Protein AF-Q8ABT6-F1 (afdb_monomer_lite)

Foldseek 3Di:
DVVVLLVVLLVCVVVPDQLVNSQVVCCVPVVDGDDSVRSVVSNCVCVVVVVCLQQAADEAEFAEKEWDWDWDWDQDPVRDTDIKIKIWIWTQHPVGDIDTLHIDIDPDFAQVRVVVVLVSNVVSNHAAYQEYEYEPGPHDDPPLRHAFYKYWYWHWDDPDPDPTDTDGPDIDTSDDDD

InterPro domains:
  IPR001207 Transposase, mutator type [PF00872] (5-140)
  IPR001207 Transposase, mutator type [PTHR33217] (2-177)

Secondary structure (DSSP, 8-state):
-HHHHHHHHHHHHHTT--HHHHHHHHHHHHS----HHHHHHHHGGGHHHHHHHHT----SEEEEEEEEEEEEEEE-TTS-EEEEEEEEEEEE-SSS-EEEEEEEEESS--HHHHHHHHHHHHHTT--EEEEEEEES-TT----TTSTTPEEEEEE----TTS----EEEEEEE-----

Structure (mmCIF, N/CA/C/O backbone):
data_AF-Q8ABT6-F1
#
_entry.id   AF-Q8ABT6-F1
#
loop_
_atom_site.group_PDB
_atom_site.id
_atom_site.type_symbol
_atom_site.label_atom_id
_atom_site.label_alt_id
_atom_site.label_comp_id
_atom_site.label_asym_id
_atom_site.label_entity_id
_atom_site.label_seq_id
_atom_site.pdbx_PDB_ins_code
_atom_site.Cartn_x
_atom_site.Cartn_y
_atom_site.Cartn_z
_atom_site.occupancy
_atom_site.B_iso_or_equiv
_atom_site.auth_seq_id
_atom_site.auth_comp_id
_atom_site.auth_asym_id
_atom_site.auth_atom_id
_atom_site.pdbx_PDB_model_num
ATOM 1 N N . MET A 1 1 ? -30.207 -4.632 7.130 1.00 51.34 1 MET A N 1
ATOM 2 C CA . MET A 1 1 ? -29.996 -3.467 8.026 1.00 51.34 1 MET A CA 1
ATOM 3 C C . MET A 1 1 ? -28.583 -3.425 8.607 1.00 51.34 1 MET A C 1
ATOM 5 O O . MET A 1 1 ? -27.981 -2.368 8.529 1.00 51.34 1 MET A O 1
ATOM 9 N N . ALA A 1 2 ? -28.025 -4.528 9.130 1.00 65.00 2 ALA A N 1
ATOM 10 C CA . ALA A 1 2 ? -26.672 -4.534 9.710 1.00 65.00 2 ALA A CA 1
ATOM 11 C C . ALA A 1 2 ? -25.525 -4.326 8.692 1.00 65.00 2 ALA A C 1
ATOM 13 O O . ALA A 1 2 ? -24.556 -3.647 9.017 1.00 65.00 2 ALA A O 1
ATOM 14 N N . GLU A 1 3 ? -25.640 -4.850 7.464 1.00 72.88 3 GLU A N 1
ATOM 15 C CA . GLU A 1 3 ? -24.608 -4.663 6.423 1.00 72.88 3 GLU A CA 1
ATOM 16 C C . GLU A 1 3 ? -24.446 -3.198 6.000 1.00 72.88 3 GLU A C 1
ATOM 18 O O . GLU A 1 3 ? -23.336 -2.683 6.024 1.00 72.88 3 GLU A O 1
ATOM 23 N N . GLY A 1 4 ? -25.545 -2.474 5.762 1.00 84.44 4 GLY A N 1
ATOM 24 C CA . GLY A 1 4 ? -25.464 -1.062 5.362 1.00 84.44 4 GLY A CA 1
ATOM 25 C C . GLY A 1 4 ? -24.813 -0.145 6.408 1.00 84.44 4 GLY A C 1
ATOM 26 O O . GLY A 1 4 ? -24.233 0.879 6.055 1.00 84.44 4 GLY A O 1
ATOM 27 N N . VAL A 1 5 ? -24.866 -0.508 7.697 1.00 88.62 5 VAL A N 1
ATOM 28 C CA . VAL A 1 5 ? -24.149 0.225 8.756 1.00 88.62 5 VAL A CA 1
ATOM 29 C C . VAL A 1 5 ? -22.652 -0.085 8.715 1.00 88.62 5 VAL A C 1
ATOM 31 O O . VAL A 1 5 ? -21.845 0.826 8.888 1.00 88.62 5 VAL A O 1
ATOM 34 N N . ALA A 1 6 ? -22.268 -1.336 8.446 1.00 91.62 6 ALA A N 1
ATOM 35 C CA . ALA A 1 6 ? -20.865 -1.723 8.312 1.00 91.62 6 ALA A CA 1
ATOM 36 C C . ALA A 1 6 ? -20.189 -1.000 7.135 1.00 91.62 6 ALA A C 1
ATOM 38 O O . ALA A 1 6 ? -19.121 -0.417 7.317 1.00 91.62 6 ALA A O 1
ATOM 39 N N . ASP A 1 7 ? -20.853 -0.935 5.979 1.00 92.50 7 ASP A N 1
ATOM 40 C CA . ASP A 1 7 ? -20.348 -0.204 4.808 1.00 92.50 7 ASP A CA 1
ATOM 41 C C . ASP A 1 7 ? -20.194 1.291 5.099 1.00 92.50 7 ASP A C 1
ATOM 43 O O . ASP A 1 7 ? -19.226 1.929 4.681 1.00 92.50 7 ASP A O 1
ATOM 47 N N . ARG A 1 8 ? -21.120 1.866 5.879 1.00 92.12 8 ARG A N 1
ATOM 48 C CA . ARG A 1 8 ? -21.034 3.269 6.296 1.00 92.12 8 ARG A CA 1
ATOM 49 C C . ARG A 1 8 ? -19.855 3.515 7.232 1.00 92.12 8 ARG A C 1
ATOM 51 O O . ARG A 1 8 ? -19.180 4.528 7.075 1.00 92.12 8 ARG A O 1
ATOM 58 N N . ILE A 1 9 ? -19.599 2.603 8.170 1.00 94.50 9 ILE A N 1
ATOM 59 C CA . ILE A 1 9 ? -18.440 2.663 9.071 1.00 94.50 9 ILE A CA 1
ATOM 60 C C . ILE A 1 9 ? -17.139 2.613 8.264 1.00 94.50 9 ILE A C 1
ATOM 62 O O . ILE A 1 9 ? -16.279 3.471 8.456 1.00 94.50 9 ILE A O 1
ATOM 66 N N . ILE A 1 10 ? -17.023 1.671 7.323 1.00 95.06 10 ILE A N 1
ATOM 67 C CA . ILE A 1 10 ? -15.862 1.558 6.427 1.00 95.06 10 ILE A CA 1
ATOM 68 C C . ILE A 1 10 ? -15.696 2.845 5.606 1.00 95.06 10 ILE A C 1
ATOM 70 O O . ILE A 1 10 ? -14.597 3.392 5.529 1.00 95.06 10 ILE A O 1
ATOM 74 N N . GLY A 1 11 ? -16.791 3.383 5.061 1.00 94.88 11 GLY A N 1
ATOM 75 C CA . GLY A 1 11 ? -16.796 4.648 4.328 1.00 94.88 11 GLY A CA 1
ATOM 76 C C . GLY A 1 11 ? -16.302 5.828 5.168 1.00 94.88 11 GLY A C 1
ATOM 77 O O . GLY A 1 11 ? -15.412 6.557 4.736 1.00 94.88 11 GLY A O 1
ATOM 78 N N . LEU A 1 12 ? -16.811 6.000 6.389 1.00 94.88 12 LEU A N 1
ATOM 79 C CA . LEU A 1 12 ? -16.372 7.075 7.286 1.00 94.88 12 LEU A CA 1
ATOM 80 C C . LEU A 1 12 ? -14.895 6.935 7.671 1.00 94.88 12 LEU A C 1
ATOM 82 O O . LEU A 1 12 ? -14.173 7.934 7.672 1.00 94.88 12 LEU A O 1
ATOM 86 N N . TYR A 1 13 ? -14.434 5.711 7.937 1.00 95.81 13 TYR A N 1
ATOM 87 C CA . TYR A 1 13 ? -13.026 5.445 8.227 1.00 95.81 13 TYR A CA 1
ATOM 88 C C . TYR A 1 13 ? -12.130 5.766 7.023 1.00 95.81 13 TYR A C 1
ATOM 90 O O . TYR A 1 13 ? -11.091 6.405 7.175 1.00 95.81 13 TYR A O 1
ATOM 98 N N . SER A 1 14 ? -12.564 5.419 5.805 1.00 93.88 14 SER A N 1
ATOM 99 C CA . SER A 1 14 ? -11.833 5.723 4.563 1.00 93.88 14 SER A CA 1
ATOM 100 C C . SER A 1 14 ? -11.688 7.225 4.285 1.00 93.88 14 SER A C 1
ATOM 102 O O . SER A 1 14 ? -10.730 7.645 3.640 1.00 93.88 14 SER A O 1
ATOM 104 N N . LEU A 1 15 ? -12.603 8.042 4.820 1.00 95.56 15 LEU A N 1
ATOM 105 C CA . LEU A 1 15 ? -12.547 9.505 4.759 1.00 95.56 15 LEU A CA 1
ATOM 106 C C . LEU A 1 15 ? -11.631 10.121 5.831 1.00 95.56 15 LEU A C 1
ATOM 108 O O . LEU A 1 15 ? -11.471 11.339 5.860 1.00 95.56 15 LEU A O 1
ATOM 112 N N . GLY A 1 16 ? -11.022 9.303 6.695 1.00 93.69 16 GLY A N 1
ATOM 113 C CA . GLY A 1 16 ? -10.062 9.742 7.707 1.00 93.69 16 GLY A CA 1
ATOM 114 C C . GLY A 1 16 ? -10.655 10.028 9.086 1.00 93.69 16 GLY A C 1
ATOM 115 O O . GLY A 1 16 ? -9.950 10.584 9.925 1.00 93.69 16 GLY A O 1
ATOM 116 N N . ASN A 1 17 ? -11.912 9.650 9.3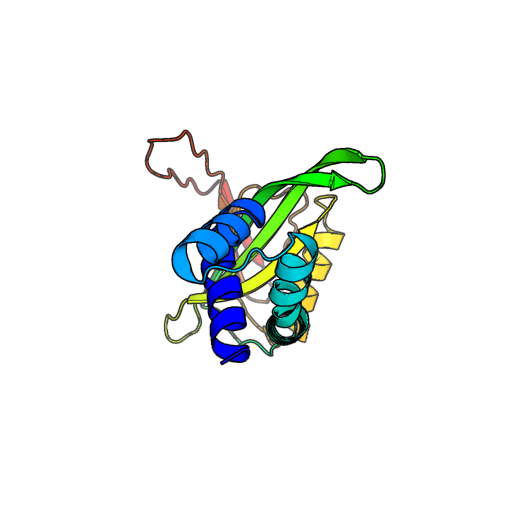45 1.00 95.75 17 ASN A N 1
ATOM 117 C CA . ASN A 1 17 ? -12.491 9.775 10.684 1.00 95.75 17 ASN A CA 1
ATOM 118 C C . ASN A 1 17 ? -11.871 8.736 11.629 1.00 95.75 17 ASN A C 1
ATOM 120 O O . ASN A 1 17 ? -11.747 7.555 11.295 1.00 95.75 17 ASN A O 1
ATOM 124 N N . SER A 1 18 ? -11.523 9.168 12.836 1.00 94.31 18 SER A N 1
ATOM 125 C CA . SER A 1 18 ? -11.108 8.289 13.926 1.00 94.31 18 SER A CA 1
ATOM 126 C C . SER A 1 18 ? -12.263 7.397 14.395 1.00 94.31 18 SER A C 1
ATOM 128 O O . SER A 1 18 ? -13.439 7.716 14.219 1.00 94.31 18 SER A O 1
ATOM 130 N N . THR A 1 19 ? -11.944 6.284 15.059 1.00 94.56 19 THR A N 1
ATOM 131 C CA . THR A 1 19 ? -12.962 5.376 15.619 1.00 94.56 19 THR A CA 1
ATOM 132 C C . THR A 1 19 ? -13.904 6.093 16.592 1.00 94.56 19 THR A C 1
ATOM 134 O O . THR A 1 19 ? -15.102 5.822 16.597 1.00 94.56 19 THR A O 1
ATOM 137 N N . ARG A 1 20 ? -13.392 7.079 17.341 1.00 93.38 20 ARG A N 1
ATOM 138 C CA . ARG A 1 20 ? -14.179 7.884 18.284 1.00 93.38 20 ARG A CA 1
ATOM 139 C C . ARG A 1 20 ? -15.171 8.793 17.573 1.00 93.38 20 ARG A C 1
ATOM 141 O O . ARG A 1 20 ? -16.344 8.783 17.927 1.00 93.38 20 ARG A O 1
ATOM 148 N N . GLU A 1 21 ? -14.725 9.507 16.540 1.00 94.94 21 GLU A N 1
ATOM 149 C CA . GLU A 1 21 ? -15.601 10.352 15.714 1.00 94.94 21 GLU A CA 1
ATOM 150 C C . GLU A 1 21 ? -16.699 9.518 15.045 1.00 94.94 21 GLU A C 1
ATOM 152 O O . GLU A 1 21 ? -17.857 9.926 15.009 1.00 94.94 21 GLU A O 1
ATOM 157 N N . ILE A 1 22 ? -16.365 8.310 14.582 1.00 95.31 22 ILE A N 1
ATOM 158 C CA . ILE A 1 22 ? -17.349 7.375 14.023 1.00 95.31 22 ILE A CA 1
ATOM 159 C C . ILE A 1 22 ? -18.338 6.913 15.102 1.00 95.31 22 ILE A C 1
ATOM 161 O O . ILE A 1 22 ? -19.542 6.904 14.856 1.00 95.31 22 ILE A O 1
ATOM 165 N N . SER A 1 23 ? -17.863 6.551 16.299 1.00 94.56 23 SER A N 1
ATOM 166 C CA . SER A 1 23 ? -18.718 6.184 17.440 1.00 94.56 23 SER A CA 1
ATOM 167 C C . SER A 1 23 ? -19.705 7.301 17.784 1.00 94.56 23 SER A C 1
ATOM 169 O O . SER A 1 23 ? -20.892 7.037 17.994 1.00 94.56 23 SER A O 1
ATOM 171 N N . ASP A 1 24 ? -19.221 8.539 17.851 1.00 94.31 24 ASP A N 1
ATOM 172 C CA . ASP A 1 24 ? -20.036 9.701 18.197 1.00 94.31 24 ASP A CA 1
ATOM 173 C C . ASP A 1 24 ? -21.061 9.991 17.092 1.00 94.31 24 ASP A C 1
ATOM 175 O O . ASP A 1 24 ? -22.251 10.126 17.383 1.00 94.31 24 ASP A O 1
ATOM 179 N N . TRP A 1 25 ? -20.652 9.919 15.820 1.00 93.38 25 TRP A N 1
ATOM 180 C CA . TRP A 1 25 ? -21.558 10.044 14.676 1.00 93.38 25 TRP A CA 1
ATOM 181 C C . TRP A 1 25 ? -22.672 8.986 14.690 1.00 93.38 25 TRP A C 1
ATOM 183 O O . TRP A 1 25 ? -23.841 9.308 14.462 1.00 93.38 25 TRP A O 1
ATOM 193 N N . LEU A 1 26 ? -22.340 7.723 14.982 1.00 92.44 26 LEU A N 1
ATOM 194 C CA . LEU A 1 26 ? -23.319 6.633 15.076 1.00 92.44 26 LEU A CA 1
ATOM 195 C C . LEU A 1 26 ? -24.310 6.863 16.221 1.00 92.44 26 LEU A C 1
ATOM 197 O O . LEU A 1 26 ? -25.507 6.629 16.055 1.00 92.44 26 LEU A O 1
ATOM 201 N N . LYS A 1 27 ? -23.834 7.366 17.363 1.00 92.81 27 LYS A N 1
ATOM 202 C CA . LYS A 1 27 ? -24.694 7.692 18.502 1.00 92.81 27 LYS A CA 1
ATOM 203 C C . LYS A 1 27 ? -25.672 8.816 18.161 1.00 92.81 27 LYS A C 1
ATOM 205 O O . LYS A 1 27 ? -26.850 8.701 18.484 1.00 92.81 27 LYS A O 1
ATOM 210 N N . GLU A 1 28 ? -25.201 9.873 17.506 1.00 92.75 28 GLU A N 1
ATOM 211 C CA . GLU A 1 28 ? -26.020 11.034 17.141 1.00 92.75 28 GLU A CA 1
ATOM 212 C C . GLU A 1 28 ? -27.060 10.713 16.062 1.00 92.75 28 GLU A C 1
ATOM 214 O O . GLU A 1 28 ? -28.200 11.162 16.156 1.00 92.75 28 GLU A O 1
ATOM 219 N N . ASN A 1 29 ? -26.693 9.915 15.053 1.00 91.06 29 ASN A N 1
ATOM 220 C CA . ASN A 1 29 ? -27.544 9.678 13.882 1.00 91.06 29 ASN A CA 1
ATOM 221 C C . ASN A 1 29 ? -28.389 8.399 13.981 1.00 91.06 29 ASN A C 1
ATOM 223 O O . ASN A 1 29 ? -29.463 8.333 13.387 1.00 91.06 29 ASN A O 1
ATOM 227 N N . LEU A 1 30 ? -27.917 7.375 14.701 1.00 87.94 30 LEU A N 1
ATOM 228 C CA . LEU A 1 30 ? -28.574 6.062 14.804 1.00 87.94 30 LEU A CA 1
ATOM 229 C C . LEU A 1 30 ? -28.981 5.698 16.241 1.00 87.94 30 LEU A C 1
ATOM 231 O O . LEU A 1 30 ? -29.517 4.614 16.464 1.00 87.94 30 LEU A O 1
ATOM 235 N N . GLY A 1 31 ? -28.718 6.570 17.221 1.00 87.50 31 GLY A N 1
ATOM 236 C CA . GLY A 1 31 ? -29.123 6.401 18.622 1.00 87.50 31 GLY A CA 1
ATOM 237 C C . GLY A 1 31 ? -28.321 5.364 19.416 1.00 87.50 31 GLY A C 1
ATOM 238 O O . GLY A 1 31 ? -28.525 5.230 20.620 1.00 87.50 31 GLY A O 1
ATOM 239 N N . ASN A 1 32 ? -27.387 4.655 18.775 1.00 85.50 32 ASN A N 1
ATOM 240 C CA . ASN A 1 32 ? -26.609 3.581 19.384 1.00 85.50 32 ASN A CA 1
ATOM 241 C C . ASN A 1 32 ? -25.120 3.912 19.372 1.00 85.50 32 ASN A C 1
ATOM 243 O O . ASN A 1 32 ? -24.556 4.258 18.335 1.00 85.50 32 ASN A O 1
ATOM 247 N N . ARG A 1 33 ? -24.466 3.747 20.525 1.00 87.69 33 ARG A N 1
ATOM 248 C CA . ARG A 1 33 ? -23.011 3.864 20.623 1.00 87.69 33 ARG A CA 1
ATOM 249 C C . ARG A 1 33 ? -22.358 2.528 20.287 1.00 87.69 33 ARG A C 1
ATOM 251 O O . ARG A 1 33 ? -22.752 1.496 20.825 1.00 87.69 33 ARG A O 1
ATOM 258 N N . VAL A 1 34 ? -21.337 2.571 19.442 1.00 90.81 34 VAL A N 1
ATOM 259 C CA . VAL A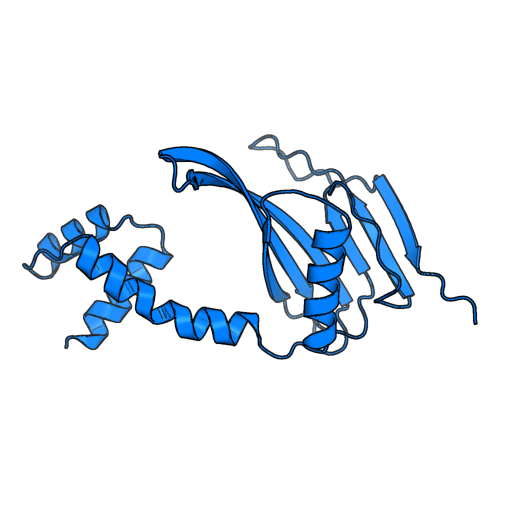 1 34 ? -20.516 1.414 19.073 1.00 90.81 34 VAL A CA 1
ATOM 260 C C . VAL A 1 34 ? -19.113 1.629 19.634 1.00 90.81 34 VAL A C 1
ATOM 262 O O . VAL A 1 34 ? -18.616 2.750 19.610 1.00 90.81 34 VAL A O 1
ATOM 265 N N . SER A 1 35 ? -18.495 0.587 20.193 1.00 92.94 35 SER A N 1
ATOM 266 C CA . SER A 1 35 ? -17.158 0.709 20.785 1.00 92.94 35 SER A CA 1
ATOM 267 C C . SER A 1 35 ? -16.068 0.845 19.713 1.00 92.94 35 SER A C 1
ATOM 269 O O . SER A 1 35 ? -16.238 0.365 18.588 1.00 92.94 35 SER A O 1
ATOM 271 N N . ASP A 1 36 ? -14.931 1.448 20.076 1.00 92.44 36 ASP A N 1
ATOM 272 C CA . ASP A 1 36 ? -13.761 1.589 19.196 1.00 92.44 36 ASP A CA 1
ATOM 273 C C . ASP A 1 36 ? -13.269 0.218 18.687 1.00 92.44 36 ASP A C 1
ATOM 275 O O . ASP A 1 36 ? -12.890 0.074 17.522 1.00 92.44 36 ASP A O 1
ATOM 279 N N . GLU A 1 37 ? -13.338 -0.819 19.529 1.00 93.94 37 GLU A N 1
ATOM 280 C CA . GLU A 1 37 ? -12.964 -2.196 19.184 1.00 93.94 37 GLU A CA 1
ATOM 281 C C . GLU A 1 37 ? -13.920 -2.795 18.150 1.00 93.94 37 GLU A C 1
ATOM 283 O O . GLU A 1 37 ? -13.491 -3.468 17.214 1.00 93.94 37 GLU A O 1
ATOM 288 N N . THR A 1 38 ? -15.222 -2.529 18.290 1.00 93.88 38 THR A N 1
ATOM 289 C CA . THR A 1 38 ? -16.232 -3.026 17.348 1.00 93.88 38 THR A CA 1
ATOM 290 C C . THR A 1 38 ? -16.080 -2.342 15.991 1.00 93.88 38 THR A C 1
ATOM 292 O O . THR A 1 38 ? -16.143 -3.008 14.960 1.00 93.88 38 THR A O 1
ATOM 295 N N . ILE A 1 39 ? -15.824 -1.030 15.979 1.00 94.44 39 ILE A N 1
ATOM 296 C CA . ILE A 1 39 ? -15.529 -0.274 14.754 1.00 94.44 39 ILE A CA 1
ATOM 297 C C . ILE A 1 39 ? -14.273 -0.834 14.082 1.00 94.44 39 ILE A C 1
ATOM 299 O O . ILE A 1 39 ? -14.313 -1.128 12.890 1.00 94.44 39 ILE A O 1
ATOM 303 N N . SER A 1 40 ? -13.205 -1.064 14.852 1.00 94.25 40 SER A N 1
ATOM 304 C CA . SER A 1 40 ? -11.954 -1.645 14.346 1.00 94.25 40 SER A CA 1
ATOM 305 C C . SER A 1 40 ? -12.180 -3.033 13.731 1.00 94.25 40 SER A C 1
ATOM 307 O O . SER A 1 40 ? -11.754 -3.301 12.609 1.00 94.25 40 SER A O 1
ATOM 309 N N . SER A 1 41 ? -12.951 -3.894 14.403 1.00 95.25 41 SER A N 1
ATOM 310 C CA . SER A 1 41 ? -13.308 -5.220 13.886 1.00 95.25 41 SER A CA 1
ATOM 311 C C . SER A 1 41 ? -14.138 -5.159 12.596 1.00 95.25 41 SER A C 1
ATOM 313 O O . SER A 1 41 ? -14.002 -6.021 11.726 1.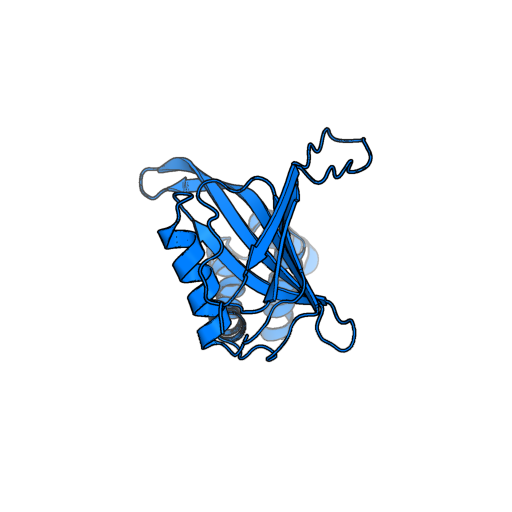00 95.25 41 SER A O 1
ATOM 315 N N . ILE A 1 42 ? -14.993 -4.143 12.442 1.00 94.62 42 ILE A N 1
ATOM 316 C CA . ILE A 1 42 ? -15.744 -3.914 11.202 1.00 94.62 42 ILE A CA 1
ATOM 317 C C . ILE A 1 42 ? -14.806 -3.445 10.087 1.00 94.62 42 ILE A C 1
ATOM 319 O O . ILE A 1 42 ? -14.903 -3.960 8.975 1.00 94.62 42 ILE A O 1
ATOM 323 N N . THR A 1 43 ? -13.879 -2.525 10.367 1.00 94.69 43 THR A N 1
ATOM 324 C CA . THR A 1 43 ? -12.897 -2.073 9.369 1.00 94.69 43 THR A CA 1
ATOM 325 C C . THR A 1 43 ? -11.937 -3.186 8.954 1.00 94.69 43 THR A C 1
ATOM 327 O O . THR A 1 43 ? -11.560 -3.257 7.790 1.00 94.69 43 THR A O 1
ATOM 330 N N . ASP A 1 44 ? -11.620 -4.132 9.839 1.00 95.12 44 ASP A N 1
ATOM 331 C CA . ASP A 1 44 ? -10.757 -5.276 9.517 1.00 95.12 44 ASP A CA 1
ATOM 332 C C . ASP A 1 44 ? -11.356 -6.221 8.462 1.00 95.12 44 ASP A C 1
ATOM 334 O O . ASP A 1 44 ? -10.640 -7.025 7.856 1.00 95.12 44 ASP A O 1
ATOM 338 N N . ARG A 1 45 ? -12.659 -6.106 8.174 1.00 94.12 45 ARG A N 1
ATOM 339 C CA . ARG A 1 45 ? -13.326 -6.899 7.133 1.00 94.12 45 ARG A CA 1
ATOM 340 C C . ARG A 1 45 ? -12.770 -6.647 5.735 1.00 94.12 45 ARG A C 1
ATOM 342 O O . ARG A 1 45 ? -12.872 -7.545 4.909 1.00 94.12 45 ARG A O 1
ATOM 349 N N . VAL A 1 46 ? -12.138 -5.496 5.481 1.00 94.50 46 VAL A N 1
ATOM 350 C CA . VAL A 1 46 ? -11.507 -5.212 4.179 1.00 94.50 46 VAL A CA 1
ATOM 351 C C . VAL A 1 46 ? -10.114 -5.835 4.034 1.00 94.50 46 VAL A C 1
ATOM 353 O O . VAL A 1 46 ? -9.572 -5.894 2.931 1.00 94.50 46 VAL A O 1
ATOM 356 N N . LEU A 1 47 ? -9.502 -6.336 5.117 1.00 93.88 47 LEU A N 1
ATOM 357 C CA . LEU A 1 47 ? -8.141 -6.890 5.074 1.00 93.88 47 LEU A CA 1
ATOM 358 C C . LEU A 1 47 ? -7.965 -8.041 4.062 1.00 93.88 47 LEU A C 1
ATOM 360 O O . LEU A 1 47 ? -6.921 -8.074 3.403 1.00 93.88 47 LEU A O 1
ATOM 364 N N . PRO A 1 48 ? -8.912 -8.989 3.898 1.00 95.62 48 PRO A N 1
ATOM 365 C CA . PRO A 1 48 ? -8.820 -10.015 2.862 1.00 95.62 48 PRO A CA 1
ATOM 366 C C . PRO A 1 48 ? -8.812 -9.427 1.446 1.00 95.62 48 PRO A C 1
ATOM 368 O O . PRO A 1 48 ? -7.995 -9.844 0.628 1.00 95.62 48 PRO A O 1
ATOM 371 N N . GLU A 1 49 ? -9.648 -8.425 1.169 1.00 95.06 49 GLU A N 1
ATOM 372 C CA . GLU A 1 49 ? -9.692 -7.752 -0.135 1.00 95.06 49 GLU A CA 1
ATOM 373 C C . GLU A 1 49 ? -8.389 -7.007 -0.423 1.00 95.06 49 GLU A C 1
ATOM 375 O O . GLU A 1 49 ? -7.841 -7.120 -1.518 1.00 95.06 49 GLU A O 1
ATOM 380 N N . ILE A 1 50 ? -7.820 -6.335 0.584 1.00 94.25 50 ILE A N 1
ATOM 381 C CA . ILE A 1 50 ? -6.501 -5.700 0.470 1.00 94.25 50 ILE A CA 1
ATOM 382 C C . ILE A 1 50 ? -5.432 -6.743 0.129 1.00 94.25 50 ILE A C 1
ATOM 384 O O . ILE A 1 50 ? -4.562 -6.478 -0.699 1.00 94.25 50 ILE A O 1
ATOM 388 N N . LYS A 1 51 ? -5.472 -7.937 0.736 1.00 94.00 51 LYS A N 1
ATOM 389 C CA . LYS A 1 51 ? -4.521 -9.014 0.409 1.00 94.00 51 LYS A CA 1
ATOM 390 C C . LYS A 1 51 ? -4.661 -9.459 -1.045 1.00 94.00 51 LYS A C 1
ATOM 392 O O . LYS A 1 51 ? -3.644 -9.542 -1.727 1.00 94.00 51 LYS A O 1
ATOM 397 N N . VAL A 1 52 ? -5.890 -9.685 -1.513 1.00 96.56 52 VAL A N 1
ATOM 398 C CA . VAL A 1 52 ? -6.171 -10.060 -2.909 1.00 96.56 52 VAL A CA 1
ATOM 399 C C . VAL A 1 52 ? -5.687 -8.975 -3.869 1.00 96.56 52 VAL A C 1
ATOM 401 O O . VAL A 1 52 ? -4.978 -9.277 -4.828 1.00 96.56 52 VAL A O 1
ATOM 404 N N . TRP A 1 53 ? -5.998 -7.710 -3.581 1.00 96.25 53 TRP A N 1
ATOM 405 C CA . TRP A 1 53 ? -5.547 -6.568 -4.371 1.00 96.25 53 TRP A CA 1
ATOM 406 C C . TRP A 1 53 ? -4.017 -6.478 -4.422 1.00 96.25 53 TRP A C 1
ATOM 408 O O . TRP A 1 53 ? -3.450 -6.283 -5.495 1.00 96.25 53 TRP A O 1
ATOM 418 N N . ARG A 1 54 ? -3.326 -6.696 -3.295 1.00 94.81 54 ARG A N 1
ATOM 419 C CA . ARG A 1 54 ? -1.854 -6.692 -3.243 1.00 94.81 54 ARG A CA 1
ATOM 420 C C . ARG A 1 54 ? -1.216 -7.807 -4.069 1.00 94.81 54 ARG A C 1
ATOM 422 O O . ARG A 1 54 ? -0.100 -7.616 -4.532 1.00 94.81 54 ARG A O 1
ATOM 429 N N . SER A 1 55 ? -1.889 -8.944 -4.243 1.00 94.81 55 SER A N 1
ATOM 430 C CA . SER A 1 55 ? -1.388 -10.089 -5.016 1.00 94.81 55 SER A CA 1
ATOM 431 C C . SER A 1 55 ? -1.949 -10.178 -6.437 1.00 94.81 55 SER A C 1
ATOM 433 O O . SER A 1 55 ? -1.694 -11.165 -7.123 1.00 94.81 55 SER A O 1
ATOM 435 N N . ARG A 1 56 ? -2.746 -9.198 -6.884 1.00 97.44 56 ARG A N 1
ATOM 436 C CA . ARG A 1 56 ? -3.365 -9.236 -8.216 1.00 97.44 56 ARG A CA 1
ATOM 437 C C . ARG A 1 56 ? -2.305 -9.261 -9.318 1.00 97.44 56 ARG A C 1
ATOM 439 O O . ARG A 1 56 ? -1.251 -8.631 -9.171 1.00 97.44 56 ARG A O 1
ATOM 446 N N . ILE A 1 57 ? -2.626 -9.940 -10.417 1.00 97.44 57 ILE A N 1
ATOM 447 C CA . ILE A 1 57 ? -1.845 -9.880 -11.655 1.00 97.44 57 ILE A CA 1
ATOM 448 C C . ILE A 1 57 ? -1.889 -8.445 -12.193 1.00 97.44 57 ILE A C 1
ATOM 450 O O . ILE A 1 57 ? -2.910 -7.765 -12.080 1.00 97.44 57 ILE A O 1
ATOM 454 N N . LEU A 1 58 ? -0.761 -7.990 -12.717 1.00 97.31 58 LEU A N 1
ATOM 455 C CA . LEU A 1 58 ? -0.551 -6.687 -13.328 1.00 97.31 58 LEU A CA 1
ATOM 456 C C . LEU A 1 58 ? -0.309 -6.868 -14.827 1.00 97.31 58 LEU A C 1
ATOM 458 O O . LEU A 1 58 ? 0.104 -7.943 -15.265 1.00 97.31 58 LEU A O 1
ATOM 462 N N . ASP A 1 59 ? -0.516 -5.799 -15.591 1.00 95.25 59 ASP A N 1
ATOM 463 C CA . ASP A 1 59 ? -0.161 -5.781 -17.007 1.00 95.25 59 ASP A CA 1
ATOM 464 C C . A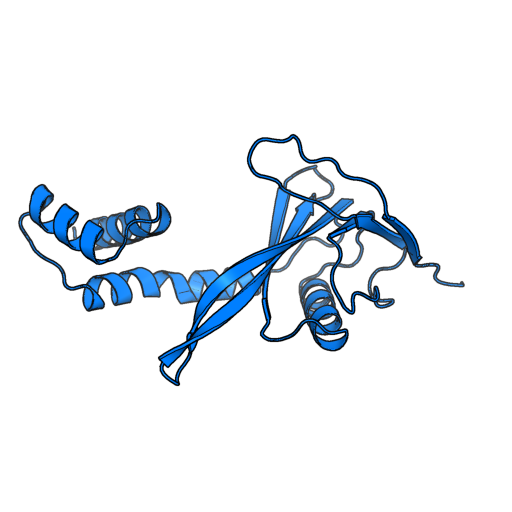SP A 1 59 ? 1.336 -6.009 -17.256 1.00 95.25 59 ASP A C 1
ATOM 466 O O . ASP A 1 59 ? 2.197 -5.777 -16.400 1.00 95.25 59 ASP A O 1
ATOM 470 N N . ASP A 1 60 ? 1.634 -6.463 -18.468 1.00 92.88 60 ASP A N 1
ATOM 471 C CA . ASP A 1 60 ? 2.972 -6.839 -18.904 1.00 92.88 60 ASP A CA 1
ATOM 472 C C . ASP A 1 60 ? 3.904 -5.639 -19.092 1.00 92.88 60 ASP A C 1
ATOM 474 O O . ASP A 1 60 ? 5.104 -5.740 -18.828 1.00 92.88 60 ASP A O 1
ATOM 478 N N . VAL A 1 61 ? 3.375 -4.495 -19.529 1.00 92.12 61 VAL A N 1
ATOM 479 C CA . VAL A 1 61 ? 4.175 -3.302 -19.823 1.00 92.12 61 VAL A CA 1
ATOM 480 C C . VAL A 1 61 ? 3.540 -2.045 -19.245 1.00 92.12 61 VAL A C 1
ATOM 482 O O . VAL A 1 61 ? 2.375 -1.749 -19.500 1.00 92.12 61 VAL A O 1
ATOM 485 N N . TYR A 1 62 ? 4.356 -1.248 -18.552 1.00 94.00 62 TYR A N 1
ATOM 486 C CA . TYR A 1 62 ? 3.980 0.090 -18.093 1.00 94.00 62 TYR A CA 1
ATOM 487 C C . TYR A 1 62 ? 4.827 1.168 -18.767 1.00 94.00 62 TYR A C 1
ATOM 489 O O . TYR A 1 62 ? 6.061 1.124 -18.788 1.00 94.00 62 TYR A O 1
ATOM 497 N N . SER A 1 63 ? 4.155 2.189 -19.292 1.00 92.44 63 SER A N 1
ATOM 498 C CA . SER A 1 63 ? 4.793 3.312 -19.978 1.00 92.44 63 SER A CA 1
ATOM 499 C C . SER A 1 63 ? 5.603 4.169 -19.006 1.00 92.44 63 SER A C 1
ATOM 501 O O . SER A 1 63 ? 6.741 4.553 -19.281 1.00 92.44 63 SER A O 1
ATOM 503 N N . ILE A 1 64 ? 5.016 4.475 -17.848 1.00 91.19 64 ILE A N 1
ATOM 504 C CA . ILE A 1 64 ? 5.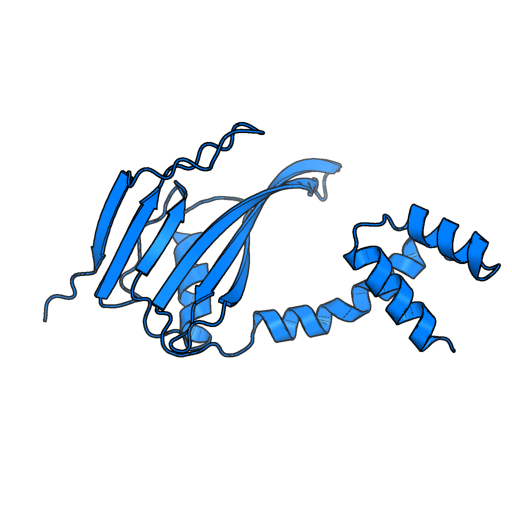633 5.303 -16.812 1.00 91.19 64 ILE A CA 1
ATOM 505 C C . ILE A 1 64 ? 5.338 4.688 -15.451 1.00 91.19 64 ILE A C 1
ATOM 507 O O . ILE A 1 64 ? 4.196 4.333 -15.181 1.00 91.19 64 ILE A O 1
ATOM 511 N N . VAL A 1 65 ? 6.339 4.617 -14.577 1.00 92.69 65 VAL A N 1
ATOM 512 C CA . VAL A 1 65 ? 6.176 4.236 -13.172 1.00 92.69 65 VAL A CA 1
ATOM 513 C C . VAL A 1 65 ? 6.776 5.303 -12.264 1.00 92.69 65 VAL A C 1
ATOM 515 O O . VAL A 1 65 ? 7.911 5.722 -12.470 1.00 92.69 65 VAL A O 1
ATOM 518 N N . TRP A 1 66 ? 6.042 5.715 -11.233 1.00 91.31 66 TRP A N 1
ATOM 519 C CA . TRP A 1 66 ? 6.523 6.554 -10.137 1.00 91.31 66 TRP A CA 1
ATOM 520 C C . TRP A 1 66 ? 6.644 5.748 -8.857 1.00 91.31 66 TRP A C 1
ATOM 522 O O . TRP A 1 66 ? 5.724 5.025 -8.475 1.00 91.31 66 TRP A O 1
ATOM 532 N N . ILE A 1 67 ? 7.758 5.941 -8.159 1.00 89.69 67 ILE A N 1
ATOM 533 C CA . ILE A 1 67 ? 7.988 5.394 -6.828 1.00 89.69 67 ILE A CA 1
ATOM 534 C C . ILE A 1 67 ? 8.138 6.563 -5.861 1.00 89.69 67 ILE A C 1
ATOM 536 O O . ILE A 1 67 ? 9.092 7.336 -5.957 1.00 89.69 67 ILE A O 1
ATOM 540 N N . ASN A 1 68 ? 7.190 6.683 -4.932 1.00 86.44 68 ASN A N 1
ATOM 541 C CA . ASN A 1 68 ? 7.175 7.730 -3.912 1.00 86.44 68 ASN A CA 1
ATOM 542 C C . ASN A 1 68 ? 7.057 7.123 -2.508 1.00 86.44 68 ASN A C 1
ATOM 544 O O . ASN A 1 68 ? 6.486 6.046 -2.350 1.00 86.44 68 ASN A O 1
ATOM 548 N N . ALA A 1 69 ? 7.562 7.822 -1.493 1.00 87.69 69 ALA A N 1
ATOM 549 C CA . ALA A 1 69 ? 7.519 7.419 -0.096 1.00 87.69 69 ALA A CA 1
ATOM 550 C C . ALA A 1 69 ? 6.707 8.413 0.748 1.00 87.69 69 ALA A C 1
ATOM 552 O O . ALA A 1 69 ? 6.984 9.611 0.761 1.00 87.69 69 ALA A O 1
ATOM 553 N N . ILE A 1 70 ? 5.743 7.910 1.520 1.00 87.19 70 ILE A N 1
ATOM 554 C CA . ILE A 1 70 ? 5.027 8.694 2.534 1.00 87.19 70 ILE A CA 1
ATOM 555 C C . ILE A 1 70 ? 5.512 8.261 3.913 1.00 87.19 70 ILE A C 1
ATOM 557 O O . ILE A 1 70 ? 5.401 7.091 4.282 1.00 87.19 70 ILE A O 1
ATOM 561 N N . HIS A 1 71 ? 6.040 9.214 4.680 1.00 86.62 71 HIS A N 1
ATOM 562 C CA . HIS A 1 71 ? 6.510 8.975 6.040 1.00 86.62 71 HIS A CA 1
ATOM 563 C C . HIS A 1 71 ? 5.382 9.174 7.051 1.00 86.62 71 HIS A C 1
ATOM 565 O O . HIS A 1 71 ? 4.677 10.180 7.023 1.00 86.62 71 HIS A O 1
ATOM 571 N N . TYR A 1 72 ? 5.250 8.234 7.978 1.00 87.62 72 TYR A N 1
ATOM 572 C CA . TYR A 1 72 ? 4.233 8.247 9.021 1.00 87.62 72 TYR A CA 1
ATOM 573 C C . TYR A 1 72 ? 4.825 7.765 10.345 1.00 87.62 72 TYR A C 1
ATOM 575 O O . TYR A 1 72 ? 5.818 7.033 10.382 1.00 87.62 72 TYR A O 1
ATOM 583 N N . LYS A 1 73 ? 4.239 8.221 11.452 1.00 90.56 73 LYS A N 1
ATOM 584 C CA . LYS A 1 73 ? 4.636 7.808 12.799 1.00 90.56 73 LYS A CA 1
ATOM 585 C C . LYS A 1 73 ? 3.740 6.663 13.241 1.00 90.56 73 LYS A C 1
ATOM 587 O O . LYS A 1 73 ? 2.521 6.784 13.177 1.00 90.56 73 LYS A O 1
ATOM 592 N N . VAL A 1 74 ? 4.349 5.583 13.706 1.00 89.56 74 VAL A N 1
ATOM 593 C CA . VAL A 1 74 ? 3.642 4.462 14.330 1.00 89.56 74 VAL A CA 1
ATOM 594 C C . VAL A 1 74 ? 4.210 4.207 15.707 1.00 89.56 74 VAL A C 1
ATOM 596 O O . VAL A 1 74 ? 5.388 4.453 15.953 1.00 89.56 74 VAL A O 1
ATOM 599 N N . THR A 1 75 ? 3.380 3.685 16.593 1.00 91.31 75 THR A N 1
ATOM 600 C CA . THR A 1 75 ? 3.836 3.133 17.863 1.00 91.31 75 THR A CA 1
ATOM 601 C C . THR A 1 75 ? 4.202 1.675 17.632 1.00 91.31 75 THR A C 1
ATOM 603 O O . THR A 1 75 ? 3.401 0.918 17.085 1.00 91.31 75 THR A O 1
ATOM 606 N N . ASP A 1 76 ? 5.430 1.289 17.968 1.00 86.94 76 ASP A N 1
ATOM 607 C CA . ASP A 1 76 ? 5.847 -0.107 17.881 1.00 86.94 76 ASP A CA 1
ATOM 608 C C . ASP A 1 76 ? 5.361 -0.936 19.082 1.00 86.94 76 ASP A C 1
ATOM 610 O O . ASP A 1 76 ? 4.771 -0.424 20.032 1.00 86.94 76 ASP A O 1
ATOM 614 N N . GLU A 1 77 ? 5.638 -2.239 19.049 1.00 87.38 77 GLU A N 1
ATOM 615 C CA . GLU A 1 77 ? 5.280 -3.194 20.108 1.00 87.38 77 GLU A CA 1
ATOM 616 C C . GLU A 1 77 ? 5.880 -2.843 21.482 1.00 87.38 77 GLU A C 1
ATOM 618 O O . GLU A 1 77 ? 5.414 -3.336 22.505 1.00 87.38 77 GLU A O 1
ATOM 623 N N . ARG A 1 78 ? 6.913 -1.990 21.526 1.00 88.56 78 ARG A N 1
ATOM 624 C CA . ARG A 1 78 ? 7.567 -1.530 22.759 1.00 88.56 78 ARG A CA 1
ATOM 625 C C . ARG A 1 78 ? 6.967 -0.222 23.280 1.00 88.56 78 ARG A C 1
ATOM 627 O O . ARG A 1 78 ? 7.452 0.311 24.274 1.00 88.56 78 ARG A O 1
ATOM 634 N N . GLY A 1 79 ? 5.939 0.310 22.616 1.00 90.88 79 GLY A N 1
ATOM 635 C CA . GLY A 1 79 ? 5.338 1.600 22.940 1.00 90.88 79 GLY A CA 1
ATOM 636 C C . GLY A 1 79 ? 6.151 2.797 22.441 1.00 90.88 79 GLY A C 1
ATOM 637 O O . GLY A 1 79 ? 5.834 3.936 22.783 1.00 90.88 79 GLY A O 1
ATOM 638 N N . CYS A 1 80 ? 7.195 2.580 21.637 1.00 90.38 80 CYS A N 1
ATOM 639 C CA . CYS A 1 80 ? 8.029 3.655 21.120 1.00 90.38 80 CYS A CA 1
ATOM 640 C C . CYS A 1 80 ? 7.457 4.207 19.811 1.00 90.38 80 CYS A C 1
ATOM 642 O O . CYS A 1 80 ? 7.143 3.463 18.880 1.00 90.38 80 CYS A O 1
ATOM 644 N N . THR A 1 81 ? 7.378 5.535 19.705 1.00 91.56 81 THR A N 1
ATOM 645 C CA . THR A 1 81 ? 7.016 6.202 18.450 1.00 91.56 81 THR A CA 1
ATOM 646 C C . THR A 1 81 ? 8.182 6.129 17.476 1.00 91.56 81 THR A C 1
ATOM 648 O O . THR A 1 81 ? 9.243 6.710 17.703 1.00 91.56 81 THR A O 1
ATOM 651 N N . VAL A 1 82 ? 7.967 5.450 16.360 1.00 90.44 82 VAL A N 1
ATOM 652 C CA . VAL A 1 82 ? 8.957 5.229 15.313 1.00 90.44 82 VAL A CA 1
ATOM 653 C C . VAL A 1 82 ? 8.421 5.712 13.973 1.00 90.44 82 VAL A C 1
ATOM 655 O O . VAL A 1 82 ? 7.250 5.531 13.639 1.00 90.44 82 VAL A O 1
ATOM 658 N N . THR A 1 83 ? 9.289 6.324 13.175 1.00 88.44 83 THR A N 1
ATOM 659 C CA . THR A 1 83 ? 8.943 6.702 11.803 1.00 88.44 83 THR A CA 1
ATOM 660 C C . THR A 1 83 ? 9.036 5.475 10.894 1.00 88.44 83 THR A C 1
ATOM 662 O O . THR A 1 83 ? 9.958 4.657 11.007 1.00 88.44 83 THR A O 1
ATOM 665 N N . ARG A 1 84 ? 8.064 5.330 9.998 1.00 88.69 84 ARG A N 1
ATOM 666 C CA . ARG A 1 84 ? 8.017 4.335 8.923 1.00 88.69 84 ARG A CA 1
ATOM 667 C C . ARG A 1 84 ? 7.718 5.034 7.607 1.00 88.69 84 ARG A C 1
ATOM 669 O O . ARG A 1 84 ? 7.183 6.140 7.608 1.00 88.69 84 ARG A O 1
ATOM 676 N N . ALA A 1 85 ? 8.059 4.379 6.505 1.00 88.81 85 ALA A N 1
ATOM 677 C CA . ALA A 1 85 ? 7.741 4.840 5.164 1.00 88.81 85 ALA A CA 1
ATOM 678 C C . ALA A 1 85 ? 6.872 3.803 4.445 1.00 88.81 85 ALA A C 1
ATOM 680 O O . ALA A 1 85 ? 7.146 2.600 4.516 1.00 88.81 85 ALA A O 1
ATOM 681 N N . ILE A 1 86 ? 5.824 4.283 3.772 1.00 91.00 86 ILE A N 1
ATOM 682 C CA . ILE A 1 86 ? 5.062 3.516 2.784 1.00 91.00 86 ILE A CA 1
ATOM 683 C C . ILE A 1 86 ? 5.554 3.933 1.405 1.00 91.00 86 ILE A C 1
ATOM 685 O O . ILE A 1 86 ? 5.430 5.101 1.041 1.00 91.00 86 ILE A O 1
ATOM 689 N N . TYR A 1 87 ? 6.088 2.983 0.647 1.00 91.38 87 TYR A N 1
ATOM 690 C CA . TYR A 1 87 ? 6.480 3.171 -0.741 1.00 91.38 87 TYR A CA 1
ATOM 691 C C . TYR A 1 87 ? 5.323 2.786 -1.649 1.00 91.38 87 TYR A C 1
ATOM 693 O O . TYR A 1 87 ? 4.892 1.631 -1.658 1.00 91.38 87 TYR A O 1
ATOM 701 N N . ASN A 1 88 ? 4.843 3.758 -2.410 1.00 93.31 88 ASN A N 1
ATOM 702 C CA . ASN A 1 88 ? 3.776 3.603 -3.383 1.00 93.31 88 ASN A CA 1
ATOM 703 C C . ASN A 1 88 ? 4.395 3.508 -4.776 1.00 93.31 88 ASN A C 1
ATOM 705 O O . ASN A 1 88 ? 5.196 4.368 -5.148 1.00 93.31 88 ASN A O 1
ATOM 709 N N . VAL A 1 89 ? 4.008 2.484 -5.534 1.00 94.69 89 VAL A N 1
ATOM 710 C CA . VAL A 1 89 ? 4.408 2.296 -6.933 1.00 94.69 89 VAL A CA 1
ATOM 711 C C . VAL A 1 89 ? 3.194 2.563 -7.813 1.00 94.69 89 VAL A C 1
ATOM 713 O O . VAL A 1 89 ? 2.267 1.760 -7.830 1.00 94.69 89 VAL A O 1
ATOM 716 N N . LEU A 1 90 ? 3.183 3.690 -8.517 1.00 95.81 90 LEU A N 1
ATOM 717 C CA . LEU A 1 90 ? 2.099 4.102 -9.411 1.00 95.81 90 LEU A CA 1
ATOM 718 C C . LEU A 1 90 ? 2.544 3.928 -10.864 1.00 95.81 90 LEU A C 1
ATOM 720 O O . LEU A 1 90 ? 3.587 4.456 -11.227 1.00 95.81 90 LEU A O 1
ATOM 724 N N . GLY A 1 91 ? 1.770 3.230 -11.685 1.00 95.38 91 GLY A N 1
ATOM 725 C CA . GLY A 1 91 ? 2.038 3.005 -13.104 1.00 95.38 91 GLY A CA 1
ATOM 726 C C . GLY A 1 91 ? 1.042 3.714 -14.020 1.00 95.38 91 GLY A C 1
ATOM 727 O O . GLY A 1 91 ? -0.070 4.031 -13.603 1.00 95.38 91 GLY A O 1
ATOM 728 N N . ILE A 1 92 ? 1.446 3.942 -15.269 1.00 96.06 92 ILE A N 1
ATOM 729 C CA . ILE A 1 92 ? 0.553 4.189 -16.406 1.00 96.06 92 ILE A CA 1
ATOM 730 C C . ILE A 1 92 ? 0.680 3.022 -17.373 1.00 96.06 92 ILE A C 1
ATOM 732 O O . ILE A 1 92 ? 1.799 2.726 -17.806 1.00 96.06 92 ILE A O 1
ATOM 736 N N . ASP A 1 93 ? -0.440 2.376 -17.685 1.00 93.94 93 ASP A N 1
ATOM 737 C CA . ASP A 1 93 ? -0.508 1.276 -18.651 1.00 93.94 93 ASP A CA 1
ATOM 738 C C . ASP A 1 93 ? -0.255 1.767 -20.100 1.00 93.94 93 ASP A C 1
ATOM 740 O O . ASP A 1 93 ? 0.192 2.898 -20.350 1.00 93.94 93 ASP A O 1
ATOM 744 N N . LYS A 1 94 ? -0.465 0.895 -21.086 1.00 91.06 94 LYS A N 1
ATOM 745 C CA . LYS A 1 94 ? -0.301 1.234 -22.512 1.00 91.06 94 LYS A CA 1
ATOM 746 C C . LYS A 1 94 ? -1.489 2.036 -23.067 1.00 91.06 94 LYS A C 1
ATOM 748 O O . LYS A 1 94 ? -1.336 2.725 -24.074 1.00 91.06 94 LYS A O 1
ATOM 753 N N . GLU A 1 95 ? -2.642 1.985 -22.407 1.00 94.06 95 GLU A N 1
ATOM 754 C CA . GLU A 1 95 ? -3.856 2.735 -22.733 1.00 94.06 95 GLU A CA 1
ATOM 755 C C . GLU A 1 95 ? -3.887 4.143 -22.108 1.00 94.06 95 GLU A C 1
ATOM 757 O O . GLU A 1 95 ? -4.708 4.976 -22.494 1.00 94.06 95 GLU A O 1
ATOM 762 N N . GLY A 1 96 ? -2.977 4.444 -21.180 1.00 93.00 96 GLY A N 1
ATOM 763 C CA . GLY A 1 96 ? -2.890 5.728 -20.491 1.00 93.00 96 GLY A CA 1
ATOM 764 C C . GLY A 1 96 ? -3.617 5.788 -19.143 1.00 93.00 96 GLY A C 1
ATOM 765 O O . GLY A 1 96 ? -3.706 6.875 -18.561 1.00 93.00 96 GLY A O 1
ATOM 766 N N . HIS A 1 97 ? -4.120 4.671 -18.609 1.00 95.31 97 HIS A N 1
ATOM 767 C CA . HIS A 1 97 ? -4.754 4.641 -17.293 1.00 95.31 97 HIS A CA 1
ATOM 768 C C . HIS A 1 97 ? -3.720 4.564 -16.176 1.00 95.31 97 HIS A C 1
ATOM 770 O O . HIS A 1 97 ? -2.710 3.868 -16.260 1.00 95.31 97 HIS A O 1
ATOM 776 N N . LYS A 1 98 ? -3.997 5.293 -15.094 1.00 95.44 98 LYS A N 1
ATOM 777 C CA . LYS A 1 98 ? -3.183 5.256 -13.880 1.00 95.44 98 LYS A CA 1
ATOM 778 C C . LYS A 1 98 ? -3.616 4.086 -13.011 1.00 95.44 98 LYS A C 1
ATOM 780 O O . LYS A 1 98 ? -4.800 3.980 -12.700 1.00 95.44 98 LYS A O 1
ATOM 785 N N . ASP A 1 99 ? -2.655 3.308 -12.530 1.00 94.25 99 ASP A N 1
ATOM 786 C CA . ASP A 1 99 ? -2.906 2.225 -11.584 1.00 94.25 99 ASP A CA 1
ATOM 787 C C . ASP A 1 99 ? -1.870 2.183 -10.454 1.00 94.25 99 ASP A C 1
ATOM 789 O O . ASP A 1 99 ? -0.679 2.424 -10.652 1.00 94.25 99 ASP A O 1
ATOM 793 N N . LEU A 1 100 ? -2.321 1.875 -9.237 1.00 95.94 100 LEU A N 1
ATOM 794 C CA . LEU A 1 100 ? -1.449 1.677 -8.082 1.00 95.94 100 LEU A CA 1
ATOM 795 C C . LEU A 1 100 ? -0.963 0.222 -8.071 1.00 95.94 100 LEU A C 1
ATOM 797 O O . LEU A 1 100 ? -1.662 -0.693 -7.640 1.00 95.94 100 LEU A O 1
ATOM 801 N N . LEU A 1 101 ? 0.261 0.004 -8.541 1.00 96.62 101 LEU A N 1
ATOM 802 C CA . LEU A 1 101 ? 0.835 -1.328 -8.739 1.00 96.62 101 LEU A CA 1
ATOM 803 C C . LEU A 1 101 ? 1.136 -2.025 -7.411 1.00 96.62 101 LEU A C 1
ATOM 805 O O . LEU A 1 101 ? 0.993 -3.243 -7.290 1.00 96.62 101 LEU A O 1
ATOM 809 N N . GLY A 1 102 ? 1.532 -1.264 -6.389 1.00 96.06 102 GLY A N 1
ATOM 810 C CA . GLY A 1 102 ? 1.776 -1.814 -5.061 1.00 96.06 102 GLY A CA 1
ATOM 811 C C . GLY A 1 102 ? 2.072 -0.771 -3.991 1.00 96.06 102 GLY A C 1
ATOM 812 O O . GLY A 1 102 ? 2.457 0.363 -4.279 1.00 96.06 102 GLY A O 1
ATOM 813 N N . MET A 1 103 ? 1.904 -1.203 -2.741 1.00 95.12 103 MET A N 1
ATOM 814 C CA . MET A 1 103 ? 2.258 -0.459 -1.533 1.00 95.12 103 MET A CA 1
ATOM 815 C C . MET A 1 103 ? 3.138 -1.332 -0.640 1.00 95.12 103 MET A C 1
ATOM 817 O O . MET A 1 103 ? 2.777 -2.470 -0.319 1.00 95.12 103 MET A O 1
ATOM 821 N N . TYR A 1 104 ? 4.277 -0.794 -0.214 1.00 93.38 104 TYR A N 1
ATOM 822 C CA . TYR A 1 104 ? 5.285 -1.533 0.540 1.00 93.38 104 TYR A CA 1
ATOM 823 C C . TYR A 1 104 ? 5.699 -0.754 1.780 1.00 93.38 104 TYR A C 1
ATOM 825 O O . TYR A 1 104 ? 6.069 0.410 1.694 1.00 93.38 104 TYR A O 1
ATOM 833 N N . ILE A 1 105 ? 5.671 -1.400 2.941 1.00 89.94 105 ILE A N 1
ATOM 834 C CA . ILE A 1 105 ? 6.137 -0.805 4.194 1.00 89.94 105 ILE A CA 1
ATOM 835 C C . ILE A 1 105 ? 7.561 -1.293 4.436 1.00 89.94 105 ILE A C 1
ATOM 837 O O . ILE A 1 105 ? 7.792 -2.503 4.456 1.00 89.94 105 ILE A O 1
ATOM 841 N N . SER A 1 106 ? 8.504 -0.378 4.664 1.00 82.06 106 SER A N 1
ATOM 842 C CA . SER A 1 106 ? 9.857 -0.751 5.087 1.00 82.06 106 SER A CA 1
ATOM 843 C C . SER A 1 106 ? 10.247 -0.126 6.419 1.00 82.06 106 SER A C 1
ATOM 845 O O . SER A 1 106 ? 9.872 1.002 6.743 1.00 82.06 106 SER A O 1
ATOM 847 N N . LYS A 1 107 ? 11.044 -0.876 7.191 1.00 74.56 107 LYS A N 1
ATOM 848 C CA . LYS A 1 107 ? 11.773 -0.352 8.354 1.00 74.56 107 LYS A CA 1
ATOM 849 C C . LYS A 1 107 ? 13.094 0.307 7.934 1.00 74.56 107 LYS A C 1
ATOM 851 O O . LYS A 1 107 ? 13.487 1.266 8.580 1.00 74.56 107 LYS A O 1
ATOM 856 N N . ASN A 1 108 ? 13.736 -0.187 6.865 1.00 71.31 108 ASN A N 1
ATOM 857 C CA . ASN A 1 108 ? 15.045 0.267 6.381 1.00 71.31 108 ASN A CA 1
ATOM 858 C C . ASN A 1 108 ? 15.082 0.347 4.843 1.00 71.31 108 ASN A C 1
ATOM 860 O O . ASN A 1 108 ? 14.682 -0.592 4.154 1.00 71.31 108 ASN A O 1
ATOM 864 N N . GLU A 1 109 ? 15.639 1.429 4.302 1.00 74.75 109 GLU A N 1
ATOM 865 C CA . GLU A 1 109 ? 15.925 1.572 2.869 1.00 74.75 109 GLU A CA 1
ATOM 866 C C . GLU A 1 109 ? 17.254 0.902 2.512 1.00 74.75 109 GLU A C 1
ATOM 868 O O . GLU A 1 109 ? 18.313 1.278 3.019 1.00 74.75 109 GLU A O 1
ATOM 873 N N . GLY A 1 110 ? 17.214 -0.098 1.631 1.00 79.62 110 GLY A N 1
ATOM 874 C CA . GLY A 1 110 ? 18.412 -0.783 1.159 1.00 79.62 110 GLY A CA 1
ATOM 875 C C . GLY A 1 110 ? 18.169 -1.562 -0.128 1.00 79.62 110 GLY A C 1
ATOM 876 O O . GLY A 1 110 ? 17.028 -1.801 -0.516 1.00 79.62 110 GLY A O 1
ATOM 877 N N . ALA A 1 111 ? 19.251 -1.993 -0.778 1.00 80.12 111 ALA A N 1
ATOM 878 C CA . ALA A 1 111 ? 19.189 -2.674 -2.074 1.00 80.12 111 ALA A CA 1
ATOM 879 C C . ALA A 1 111 ? 18.294 -3.930 -2.058 1.00 80.12 111 ALA A C 1
ATOM 881 O O . ALA A 1 111 ? 17.522 -4.142 -2.987 1.00 80.12 111 ALA A O 1
ATOM 882 N N . ASN A 1 112 ? 18.327 -4.716 -0.974 1.00 83.56 112 ASN A N 1
ATOM 883 C CA . ASN A 1 112 ? 17.493 -5.917 -0.835 1.00 83.56 112 ASN A CA 1
ATOM 884 C C . ASN A 1 112 ? 15.994 -5.597 -0.774 1.00 83.56 112 ASN A C 1
ATOM 886 O O . ASN A 1 112 ? 15.185 -6.361 -1.290 1.00 83.56 112 ASN A O 1
ATOM 890 N N . PHE A 1 113 ? 15.614 -4.469 -0.166 1.00 87.50 113 PHE A N 1
ATOM 891 C CA . PHE A 1 113 ? 14.216 -4.043 -0.139 1.00 87.50 113 PHE A CA 1
ATOM 892 C C . PHE A 1 113 ? 13.728 -3.736 -1.558 1.00 87.50 113 PHE A C 1
ATOM 894 O O . PHE A 1 113 ? 12.711 -4.274 -1.985 1.00 87.50 113 PHE A O 1
ATOM 901 N N . TRP A 1 114 ? 14.496 -2.946 -2.311 1.00 86.06 114 TRP A N 1
ATOM 902 C CA . TRP A 1 114 ? 14.154 -2.604 -3.692 1.00 86.06 114 TRP A CA 1
ATOM 903 C C . TRP A 1 114 ? 14.146 -3.812 -4.621 1.00 86.06 114 TRP A C 1
ATOM 905 O O . TRP A 1 114 ? 13.261 -3.921 -5.465 1.00 86.06 114 TRP A O 1
ATOM 915 N N . LEU A 1 115 ? 15.073 -4.752 -4.429 1.00 85.56 115 LEU A N 1
ATOM 916 C CA . LEU A 1 115 ? 15.056 -6.017 -5.152 1.00 85.56 115 LEU A CA 1
ATOM 917 C C . LEU A 1 115 ? 13.757 -6.786 -4.887 1.00 85.56 115 LEU A C 1
ATOM 919 O O . LEU A 1 115 ? 13.126 -7.231 -5.835 1.00 85.56 115 LEU A O 1
ATOM 923 N N . ASN A 1 116 ? 13.317 -6.890 -3.630 1.00 89.56 116 ASN A N 1
ATOM 924 C CA . ASN A 1 116 ? 12.065 -7.573 -3.296 1.00 89.56 116 ASN A CA 1
ATOM 925 C C . ASN A 1 116 ? 10.842 -6.888 -3.919 1.00 89.56 116 ASN A C 1
ATOM 927 O O . ASN A 1 116 ? 9.976 -7.577 -4.446 1.00 89.56 116 ASN A O 1
ATOM 931 N N . VAL A 1 117 ? 10.787 -5.551 -3.895 1.00 91.31 117 VAL A N 1
ATOM 932 C CA . VAL A 1 117 ? 9.704 -4.780 -4.531 1.00 91.31 117 VAL A CA 1
ATOM 933 C C . VAL A 1 117 ? 9.636 -5.070 -6.031 1.00 91.31 117 VAL A C 1
ATOM 935 O O . VAL A 1 117 ? 8.567 -5.346 -6.560 1.00 91.31 117 VAL A O 1
ATOM 938 N N . LEU A 1 118 ? 10.771 -5.030 -6.728 1.00 89.75 118 LEU A N 1
ATOM 939 C CA . LEU A 1 118 ? 10.799 -5.212 -8.181 1.00 89.75 118 LEU A CA 1
ATOM 940 C C . LEU A 1 118 ? 10.559 -6.671 -8.589 1.00 89.75 118 LEU A C 1
ATOM 942 O O . LEU A 1 118 ? 9.891 -6.915 -9.590 1.00 89.75 118 LEU A O 1
ATOM 946 N N . THR A 1 119 ? 11.036 -7.628 -7.791 1.00 90.69 119 THR A N 1
ATOM 947 C CA . THR A 1 119 ? 10.729 -9.053 -7.965 1.00 90.69 119 THR A CA 1
ATOM 948 C C . THR A 1 119 ? 9.242 -9.342 -7.743 1.00 90.69 119 THR A C 1
ATOM 950 O O . THR A 1 119 ? 8.675 -10.131 -8.490 1.00 90.69 119 THR A O 1
ATOM 953 N N . ASP A 1 120 ? 8.582 -8.699 -6.770 1.00 94.62 120 ASP A N 1
ATOM 954 C CA . ASP A 1 120 ? 7.128 -8.834 -6.576 1.00 94.62 120 ASP A CA 1
ATOM 955 C C . ASP A 1 120 ? 6.352 -8.366 -7.812 1.00 94.62 120 ASP A C 1
ATOM 957 O O . ASP A 1 120 ? 5.515 -9.104 -8.328 1.00 94.62 120 ASP A O 1
ATOM 961 N N . LEU A 1 121 ? 6.688 -7.185 -8.346 1.00 94.50 121 LEU A N 1
ATOM 962 C CA . LEU A 1 121 ? 6.071 -6.669 -9.572 1.00 94.50 121 LEU A CA 1
ATOM 963 C C . LEU A 1 121 ? 6.279 -7.622 -10.757 1.00 94.50 121 LEU A C 1
ATOM 965 O O . LEU A 1 121 ? 5.332 -7.896 -11.491 1.00 94.50 121 LEU A O 1
ATOM 969 N N . GLN A 1 122 ? 7.488 -8.169 -10.911 1.00 92.38 122 GLN A N 1
ATOM 970 C CA . GLN A 1 122 ? 7.783 -9.138 -11.966 1.00 92.38 122 GLN A CA 1
ATOM 971 C C . GLN A 1 122 ? 6.976 -10.431 -11.808 1.00 92.38 122 GLN A C 1
ATOM 973 O O . GLN A 1 122 ? 6.367 -10.901 -12.767 1.00 92.38 122 GLN A O 1
ATOM 978 N N . ASN A 1 123 ? 6.925 -10.990 -10.597 1.00 95.19 123 ASN A N 1
ATOM 979 C CA . ASN A 1 123 ? 6.152 -12.199 -10.304 1.00 95.19 123 ASN A CA 1
ATOM 980 C C . ASN A 1 123 ? 4.649 -12.002 -10.536 1.00 95.19 123 ASN A C 1
ATOM 982 O O . ASN A 1 123 ? 3.933 -12.966 -10.797 1.00 95.19 123 ASN A O 1
ATOM 986 N N . ARG A 1 124 ? 4.175 -10.757 -10.446 1.00 96.88 124 ARG A N 1
ATOM 987 C CA . ARG A 1 124 ? 2.788 -10.375 -10.717 1.00 96.88 124 ARG A CA 1
ATOM 988 C C . ARG A 1 124 ? 2.517 -10.061 -12.187 1.00 96.88 124 ARG A C 1
ATOM 990 O O . ARG A 1 124 ? 1.376 -9.757 -12.502 1.00 96.88 124 ARG A O 1
ATOM 997 N N . GLY A 1 125 ? 3.505 -10.171 -13.075 1.00 94.44 125 GLY A N 1
ATOM 998 C CA . GLY A 1 125 ? 3.313 -10.085 -14.527 1.00 94.44 125 GLY A CA 1
ATOM 999 C C . GLY A 1 125 ? 4.022 -8.919 -15.206 1.00 94.44 125 GLY A C 1
ATOM 1000 O O . GLY A 1 125 ? 4.113 -8.922 -16.428 1.00 94.44 125 GLY A O 1
ATOM 1001 N N . VAL A 1 126 ? 4.590 -7.965 -14.459 1.00 94.06 126 VAL A N 1
ATOM 1002 C CA . VAL A 1 126 ? 5.291 -6.831 -15.077 1.00 94.06 126 VAL A CA 1
ATOM 1003 C C . VAL A 1 126 ? 6.571 -7.329 -15.748 1.00 94.06 126 VAL A C 1
ATOM 1005 O O . VAL A 1 126 ? 7.476 -7.854 -15.097 1.00 94.06 126 VAL A O 1
ATOM 1008 N N . HIS A 1 127 ? 6.669 -7.149 -17.057 1.00 89.69 127 HIS A N 1
ATOM 1009 C CA . HIS A 1 127 ? 7.812 -7.556 -17.870 1.00 89.69 127 HIS A CA 1
ATOM 1010 C C . HIS A 1 127 ? 8.689 -6.375 -18.276 1.00 89.69 127 HIS A C 1
ATOM 1012 O O . HIS A 1 127 ? 9.912 -6.525 -18.326 1.00 89.69 127 HIS A O 1
ATOM 1018 N N . ASP A 1 128 ? 8.095 -5.207 -18.529 1.00 87.88 128 ASP A N 1
ATOM 1019 C CA . ASP A 1 128 ? 8.846 -4.010 -18.904 1.00 87.88 128 ASP A CA 1
ATOM 1020 C C . ASP A 1 128 ? 8.246 -2.720 -18.321 1.00 87.88 128 ASP A C 1
ATOM 1022 O O . ASP A 1 128 ? 7.039 -2.575 -18.124 1.00 87.88 128 ASP A O 1
ATOM 1026 N N . ILE A 1 129 ? 9.130 -1.765 -18.047 1.00 89.69 129 ILE A N 1
ATOM 1027 C CA . ILE A 1 129 ? 8.809 -0.404 -17.629 1.00 89.69 129 ILE A CA 1
ATOM 1028 C C . ILE A 1 129 ? 9.630 0.525 -18.518 1.00 89.69 129 ILE A C 1
ATOM 1030 O O . ILE A 1 129 ? 10.857 0.504 -18.454 1.00 89.69 129 ILE A O 1
ATOM 1034 N N . LEU A 1 130 ? 9.000 1.378 -19.326 1.00 86.19 130 LEU A N 1
ATOM 1035 C CA . LEU A 1 130 ? 9.763 2.236 -20.245 1.00 86.19 130 LEU A CA 1
ATOM 1036 C C . LEU A 1 130 ? 10.483 3.365 -19.496 1.00 86.19 130 LEU A C 1
ATOM 1038 O O . LEU A 1 130 ? 11.669 3.629 -19.728 1.00 86.19 130 LEU A O 1
ATOM 1042 N N . ILE A 1 131 ? 9.770 4.022 -18.578 1.00 86.25 131 ILE A N 1
ATOM 1043 C CA . ILE A 1 131 ? 10.274 5.143 -17.783 1.00 86.25 131 ILE A CA 1
ATOM 1044 C C . ILE A 1 131 ? 9.958 4.906 -16.309 1.00 86.25 131 ILE A C 1
ATOM 1046 O O . ILE A 1 131 ? 8.801 4.745 -15.936 1.00 86.25 131 ILE A O 1
ATOM 1050 N N . ALA A 1 132 ? 10.980 4.945 -15.457 1.00 87.44 132 ALA A N 1
ATOM 1051 C CA . ALA A 1 132 ? 10.821 4.869 -14.009 1.00 87.44 132 ALA A CA 1
ATOM 1052 C C . ALA A 1 132 ? 11.322 6.156 -13.337 1.00 87.44 132 ALA A C 1
ATOM 1054 O O . ALA A 1 132 ? 12.493 6.522 -13.467 1.00 87.44 132 ALA A O 1
ATOM 1055 N N . TYR A 1 133 ? 10.437 6.815 -12.592 1.00 86.31 133 TYR A N 1
ATOM 1056 C CA . TYR A 1 133 ? 10.697 7.992 -11.772 1.00 86.31 133 TYR A CA 1
ATOM 1057 C C . TYR A 1 133 ? 10.841 7.594 -10.307 1.00 86.31 133 TYR A C 1
ATOM 1059 O O . TYR A 1 133 ? 9.940 6.988 -9.724 1.00 86.31 133 TYR A O 1
ATOM 1067 N N . VAL A 1 134 ? 11.970 7.960 -9.707 1.00 81.00 134 VAL A N 1
ATOM 1068 C CA . VAL A 1 134 ? 12.311 7.600 -8.327 1.00 81.00 134 VAL A CA 1
ATOM 1069 C C . VAL A 1 134 ? 12.823 8.845 -7.607 1.00 81.00 134 VAL A C 1
ATOM 1071 O O . VAL A 1 134 ? 13.662 9.554 -8.160 1.00 81.00 134 VAL A O 1
ATOM 1074 N N . ASP A 1 135 ? 12.316 9.131 -6.405 1.00 73.94 135 ASP A N 1
ATOM 1075 C CA . ASP A 1 135 ? 12.687 10.339 -5.647 1.00 73.94 135 ASP A CA 1
ATOM 1076 C C . ASP A 1 135 ? 13.776 10.049 -4.608 1.00 73.94 135 ASP A C 1
ATOM 1078 O O . ASP A 1 135 ? 13.489 9.579 -3.510 1.00 73.94 135 ASP A O 1
ATOM 1082 N N . GLY A 1 136 ? 15.044 10.282 -4.959 1.00 64.06 136 GLY A N 1
ATOM 1083 C CA . GLY A 1 136 ? 16.156 10.338 -4.001 1.00 64.06 136 GLY A CA 1
ATOM 1084 C C . GLY A 1 136 ? 16.398 9.082 -3.147 1.00 64.06 136 GLY A C 1
ATOM 1085 O O . GLY A 1 136 ? 17.098 9.168 -2.138 1.00 64.06 136 GLY A O 1
ATOM 1086 N N . LEU A 1 137 ? 15.838 7.925 -3.522 1.00 65.75 137 LEU A N 1
ATOM 1087 C CA . LEU A 1 137 ? 15.745 6.756 -2.641 1.00 65.75 137 LEU A CA 1
ATOM 1088 C C . LEU A 1 137 ? 17.110 6.112 -2.374 1.00 65.75 137 LEU A C 1
ATOM 1090 O O . LEU A 1 137 ? 17.848 5.728 -3.293 1.00 65.75 137 LEU A O 1
ATOM 1094 N N . LYS A 1 138 ? 17.450 5.951 -1.089 1.00 63.81 138 LYS A N 1
ATOM 1095 C CA . LYS A 1 138 ? 18.740 5.394 -0.675 1.00 63.81 138 LYS A CA 1
ATOM 1096 C C . LYS A 1 138 ? 18.812 3.910 -1.040 1.00 63.81 138 LYS A C 1
ATOM 1098 O O . LYS A 1 138 ? 17.891 3.133 -0.797 1.00 63.81 138 LYS A O 1
ATOM 1103 N N . GLY A 1 139 ? 19.932 3.498 -1.635 1.00 62.31 139 GLY A N 1
ATOM 1104 C CA . GLY A 1 139 ? 20.136 2.106 -2.047 1.00 62.31 139 GLY A CA 1
ATOM 1105 C C . GLY A 1 139 ? 19.331 1.687 -3.280 1.00 62.31 139 GLY A C 1
ATOM 1106 O O . GLY A 1 139 ? 19.318 0.499 -3.598 1.00 62.31 139 GLY A O 1
ATOM 1107 N N . TRP A 1 140 ? 18.696 2.632 -3.987 1.00 66.88 140 TRP A N 1
ATOM 1108 C CA . TRP A 1 140 ? 18.139 2.368 -5.307 1.00 66.88 140 TRP A CA 1
ATOM 1109 C C . TRP A 1 140 ? 19.270 2.057 -6.293 1.00 66.88 140 TRP A C 1
ATOM 1111 O O . TRP A 1 140 ? 20.004 2.935 -6.755 1.00 66.88 140 TRP A O 1
ATOM 1121 N N . MET A 1 141 ? 19.417 0.778 -6.615 1.00 62.28 141 MET A N 1
ATOM 1122 C CA . MET A 1 141 ? 20.190 0.314 -7.756 1.00 62.28 141 MET A CA 1
ATOM 1123 C C . MET A 1 141 ? 19.203 -0.436 -8.633 1.00 62.28 141 MET A C 1
ATOM 1125 O O . MET A 1 141 ? 18.717 -1.468 -8.175 1.00 62.28 141 MET A O 1
ATOM 1129 N N . PRO A 1 142 ? 18.861 0.067 -9.833 1.00 59.88 142 PRO A N 1
ATOM 1130 C CA . PRO A 1 142 ? 17.919 -0.631 -10.687 1.00 59.88 142 PRO A CA 1
ATOM 1131 C C . PRO A 1 142 ? 18.499 -2.017 -10.993 1.00 59.88 142 PRO A C 1
ATOM 1133 O O . PRO A 1 142 ? 19.562 -2.107 -11.619 1.00 59.88 142 PRO A O 1
ATOM 1136 N N . PRO A 1 143 ? 17.884 -3.099 -10.496 1.00 56.47 143 PRO A N 1
ATOM 1137 C CA . PRO A 1 143 ? 18.325 -4.433 -10.829 1.00 56.47 143 PRO A CA 1
ATOM 1138 C C . PRO A 1 143 ? 18.040 -4.660 -12.318 1.00 56.47 143 PRO A C 1
ATOM 1140 O O . PRO A 1 143 ? 17.166 -4.022 -12.905 1.00 56.47 143 PRO A O 1
ATOM 1143 N N . LYS A 1 144 ? 18.766 -5.588 -12.946 1.00 61.94 144 LYS A N 1
ATOM 1144 C CA . LYS A 1 144 ? 18.649 -5.905 -14.385 1.00 61.94 144 LYS A CA 1
ATOM 1145 C C . LYS A 1 144 ? 17.295 -6.534 -14.786 1.00 61.94 144 LYS A C 1
ATOM 1147 O O . LYS A 1 144 ? 17.208 -7.147 -15.839 1.00 61.94 144 LYS A O 1
ATOM 1152 N N . VAL A 1 145 ? 16.280 -6.418 -13.931 1.00 62.69 145 VAL A N 1
ATOM 1153 C CA . VAL A 1 145 ? 14.976 -7.089 -13.995 1.00 62.69 145 VAL A CA 1
ATOM 1154 C C . VAL A 1 145 ? 14.140 -6.570 -15.164 1.00 62.69 145 VAL A C 1
ATOM 1156 O O . VAL A 1 145 ? 13.505 -7.370 -15.839 1.00 62.69 145 VAL A O 1
ATOM 1159 N N . PHE A 1 146 ? 14.193 -5.263 -15.443 1.00 66.06 146 PHE A N 1
ATOM 1160 C CA . PHE A 1 146 ? 13.445 -4.634 -16.535 1.00 66.06 146 PHE A CA 1
ATOM 1161 C C . PHE A 1 146 ? 14.402 -4.158 -17.624 1.00 66.06 146 PHE A C 1
ATOM 1163 O O . PHE A 1 146 ? 15.257 -3.292 -17.403 1.00 66.06 146 PHE A O 1
ATOM 1170 N N . PHE A 1 147 ? 14.324 -4.785 -18.793 1.00 57.09 147 PHE A N 1
ATOM 1171 C CA . PHE A 1 147 ? 15.201 -4.493 -19.921 1.00 57.09 147 PHE A CA 1
ATOM 1172 C C . PHE A 1 147 ? 14.738 -3.209 -20.611 1.00 57.09 147 PHE A C 1
ATOM 1174 O O . PHE A 1 147 ? 13.558 -3.044 -20.826 1.00 57.09 147 PHE A O 1
ATOM 1181 N N . ARG A 1 148 ? 15.654 -2.317 -21.021 1.00 64.06 148 ARG A N 1
ATOM 1182 C CA . ARG A 1 148 ? 15.359 -1.043 -21.731 1.00 64.06 148 ARG A CA 1
ATOM 1183 C C . ARG A 1 148 ? 14.789 0.106 -20.889 1.00 64.06 148 ARG A C 1
ATOM 1185 O O . ARG A 1 148 ? 14.748 1.226 -21.400 1.00 64.06 148 ARG A O 1
ATOM 1192 N N . THR A 1 149 ? 14.475 -0.106 -19.612 1.00 68.19 149 THR A N 1
ATOM 1193 C CA . THR A 1 149 ? 14.014 0.968 -18.720 1.00 68.19 149 THR A CA 1
ATOM 1194 C C . THR A 1 149 ? 15.002 2.132 -18.632 1.00 68.19 149 THR A C 1
ATOM 1196 O O . THR A 1 149 ? 16.208 1.956 -18.402 1.00 68.19 149 THR A O 1
ATOM 1199 N N . GLN A 1 150 ? 14.466 3.345 -18.776 1.00 68.00 150 GLN A N 1
ATOM 1200 C CA . GLN A 1 150 ? 15.154 4.590 -18.451 1.00 68.00 150 GLN A CA 1
ATOM 1201 C C . GLN A 1 150 ? 14.768 5.031 -17.040 1.00 68.00 150 GLN A C 1
ATOM 1203 O O . GLN A 1 150 ? 13.606 5.315 -16.757 1.00 68.00 150 GLN A O 1
ATOM 1208 N N . TYR A 1 151 ? 15.758 5.100 -16.154 1.00 70.06 151 TYR A N 1
ATOM 1209 C CA . TYR A 1 151 ? 15.570 5.550 -14.781 1.00 70.06 151 TYR A CA 1
ATOM 1210 C C . TYR A 1 151 ? 15.900 7.024 -14.669 1.00 70.06 151 TYR A C 1
ATOM 1212 O O . TYR A 1 151 ? 17.008 7.438 -15.022 1.00 70.06 151 TYR A O 1
ATOM 1220 N N . TYR A 1 152 ? 14.966 7.781 -14.111 1.00 63.38 152 TYR A N 1
ATOM 1221 C CA . TYR A 1 152 ? 15.147 9.179 -13.783 1.00 63.38 152 TYR A CA 1
ATOM 1222 C C . TYR A 1 152 ? 15.074 9.348 -12.271 1.00 63.38 152 TYR A C 1
ATOM 1224 O O . TYR A 1 152 ? 14.050 9.067 -11.648 1.00 63.38 152 TYR A O 1
ATOM 1232 N N . ASN A 1 153 ? 16.180 9.809 -11.689 1.00 63.06 153 ASN A N 1
ATOM 1233 C CA . ASN A 1 153 ? 16.216 10.192 -10.285 1.00 63.06 153 ASN A CA 1
ATOM 1234 C C . ASN A 1 153 ? 15.978 11.697 -10.173 1.00 63.06 153 ASN A C 1
ATOM 1236 O O . ASN A 1 153 ? 16.631 12.471 -10.879 1.00 63.06 153 ASN A O 1
ATOM 1240 N N . PHE A 1 154 ? 15.071 12.094 -9.294 1.00 56.88 154 PHE A N 1
ATOM 1241 C CA . PHE A 1 154 ? 14.774 13.486 -8.981 1.00 56.88 154 PHE A CA 1
ATOM 1242 C C . PHE A 1 154 ? 14.928 13.703 -7.477 1.00 56.88 154 PHE A C 1
ATOM 1244 O O . PHE A 1 154 ? 14.901 12.750 -6.708 1.00 56.88 154 PHE A O 1
ATOM 1251 N N . VAL A 1 155 ? 15.126 14.955 -7.072 1.00 53.44 155 VAL A N 1
ATOM 1252 C CA . VAL A 1 155 ? 14.970 15.372 -5.676 1.00 53.44 155 VAL A CA 1
ATOM 1253 C C . VAL A 1 155 ? 13.822 16.359 -5.662 1.00 53.44 155 VAL A C 1
ATOM 1255 O O . VAL A 1 155 ? 13.953 17.461 -6.200 1.00 53.44 155 VAL A O 1
ATOM 1258 N N . SER A 1 156 ? 12.690 15.956 -5.091 1.00 51.47 156 SER A N 1
ATOM 1259 C CA . SER A 1 156 ? 11.582 16.874 -4.856 1.00 51.47 156 SER A CA 1
ATOM 1260 C C . SER A 1 156 ? 11.723 17.501 -3.463 1.00 51.47 156 SER A C 1
ATOM 1262 O O . SER A 1 156 ? 11.812 16.814 -2.449 1.00 51.47 156 SER A O 1
ATOM 1264 N N . SER A 1 157 ? 11.795 18.834 -3.382 1.00 46.34 157 SER A N 1
ATOM 1265 C CA . SER A 1 157 ? 11.650 19.536 -2.102 1.00 46.34 157 SER A CA 1
ATOM 1266 C C . SER A 1 157 ? 10.258 20.148 -2.039 1.00 46.34 157 SER A C 1
ATOM 1268 O O . SER A 1 157 ? 10.017 21.217 -2.599 1.00 46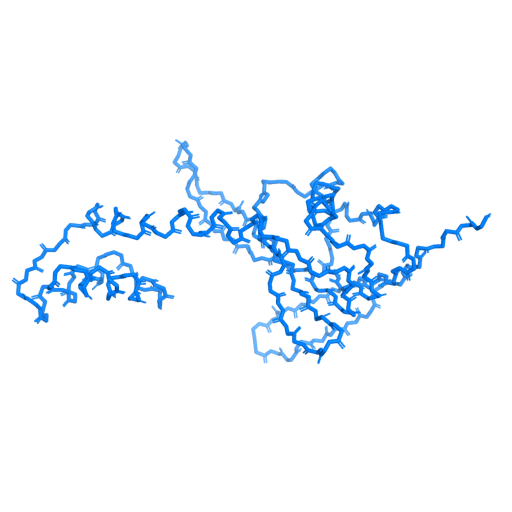.34 157 SER A O 1
ATOM 1270 N N . THR A 1 158 ? 9.326 19.509 -1.343 1.00 41.94 158 THR A N 1
ATOM 1271 C CA . THR A 1 158 ? 8.083 20.181 -0.963 1.00 41.94 158 THR A CA 1
ATOM 1272 C C . THR A 1 158 ? 8.357 21.065 0.249 1.00 41.94 158 THR A C 1
ATOM 1274 O O . THR A 1 158 ? 8.326 20.603 1.388 1.00 41.94 158 THR A O 1
ATOM 1277 N N . ARG A 1 159 ? 8.608 22.361 0.026 1.00 34.19 159 ARG A N 1
ATOM 1278 C CA . ARG A 1 159 ? 8.227 23.368 1.025 1.00 34.19 159 ARG A CA 1
ATOM 1279 C C . ARG A 1 159 ? 6.751 23.672 0.789 1.00 34.19 159 ARG A C 1
ATOM 1281 O O . ARG A 1 159 ? 6.386 24.053 -0.324 1.00 34.19 159 ARG A O 1
ATOM 1288 N N . TYR A 1 160 ? 5.916 23.439 1.807 1.00 32.16 160 TYR A N 1
ATOM 1289 C CA . TYR A 1 160 ? 4.479 23.736 1.773 1.00 32.16 160 TYR A CA 1
ATOM 1290 C C . TYR A 1 160 ? 4.236 25.100 1.099 1.00 32.16 160 TYR A C 1
ATOM 1292 O O . TYR A 1 160 ? 4.798 26.104 1.530 1.00 32.16 160 TYR A O 1
ATOM 1300 N N . GLY A 1 161 ? 3.440 25.118 0.021 1.00 36.22 161 GLY A N 1
ATOM 1301 C CA . GLY A 1 161 ? 3.047 26.342 -0.692 1.00 36.22 161 GLY A CA 1
ATOM 1302 C C . GLY A 1 161 ? 3.882 26.740 -1.919 1.00 36.22 161 GLY A C 1
ATOM 1303 O O . GLY A 1 161 ? 3.620 27.796 -2.485 1.00 36.22 161 GLY A O 1
ATOM 1304 N N . THR A 1 162 ? 4.848 25.929 -2.368 1.00 33.75 162 THR A N 1
ATOM 1305 C CA . THR A 1 162 ? 5.585 26.174 -3.629 1.00 33.75 162 THR A CA 1
ATOM 1306 C C . THR A 1 162 ? 5.309 25.089 -4.675 1.00 33.75 162 THR A C 1
ATOM 1308 O O . THR A 1 162 ? 5.131 23.929 -4.295 1.00 33.75 162 THR A O 1
ATOM 1311 N N . PRO A 1 163 ? 5.243 25.428 -5.982 1.00 35.69 163 PRO A N 1
ATOM 1312 C CA . PRO A 1 163 ? 5.090 24.426 -7.031 1.00 35.69 163 PRO A CA 1
ATOM 1313 C C . PRO A 1 163 ? 6.245 23.420 -6.979 1.00 35.69 163 PRO A C 1
ATOM 1315 O O . PRO A 1 163 ? 7.396 23.797 -6.752 1.00 35.69 163 PRO A O 1
ATOM 1318 N N . LEU A 1 164 ? 5.920 22.140 -7.183 1.00 43.06 164 LEU A N 1
ATOM 1319 C CA . LEU A 1 164 ? 6.884 21.043 -7.270 1.00 43.06 164 LEU A CA 1
ATOM 1320 C C . LEU A 1 164 ? 7.917 21.359 -8.356 1.00 43.06 164 LEU A C 1
ATOM 1322 O O . LEU A 1 164 ? 7.628 21.253 -9.546 1.00 43.06 164 LEU A O 1
ATOM 1326 N N . ASN A 1 165 ? 9.121 21.747 -7.940 1.00 37.75 165 ASN A N 1
ATOM 1327 C CA . ASN A 1 165 ? 10.235 21.939 -8.854 1.00 37.75 165 ASN A CA 1
ATOM 1328 C C . ASN A 1 165 ? 10.988 20.609 -8.966 1.00 37.75 165 ASN A C 1
ATOM 1330 O O . ASN A 1 165 ? 11.681 20.199 -8.036 1.00 37.75 165 ASN A O 1
ATOM 1334 N N . MET A 1 166 ? 10.775 19.898 -10.072 1.00 46.22 166 MET A N 1
ATOM 1335 C CA . MET A 1 166 ? 11.423 18.619 -10.356 1.00 46.22 166 MET A CA 1
ATOM 1336 C C . MET A 1 166 ? 12.647 18.855 -11.242 1.00 46.22 166 MET A C 1
ATOM 1338 O O . MET A 1 166 ? 12.513 19.119 -12.435 1.00 46.22 166 MET A O 1
ATOM 1342 N N . SER A 1 167 ? 13.844 18.704 -10.674 1.00 48.06 167 SER A N 1
ATOM 1343 C CA . SER A 1 167 ? 15.107 18.720 -11.426 1.00 48.06 167 SER A CA 1
ATOM 1344 C C . SER A 1 167 ? 15.643 17.304 -11.623 1.00 48.06 167 SER A C 1
ATOM 1346 O O . SER A 1 167 ? 15.819 16.578 -10.642 1.00 48.06 167 SER A O 1
ATOM 1348 N N . VAL A 1 168 ? 15.919 16.906 -12.873 1.00 54.59 168 VAL A N 1
ATOM 1349 C CA . VAL A 1 168 ? 16.531 15.599 -13.169 1.00 54.59 168 VAL A CA 1
ATOM 1350 C C . VAL A 1 168 ? 17.927 15.590 -12.551 1.00 54.59 168 VAL A C 1
ATOM 1352 O O . VAL A 1 168 ? 18.785 16.370 -12.954 1.00 54.59 168 VAL A O 1
ATOM 1355 N N . VAL A 1 169 ? 18.166 14.702 -11.589 1.00 54.69 169 VAL A N 1
ATOM 1356 C CA . VAL A 1 169 ? 19.471 14.556 -10.927 1.00 54.69 169 VAL A CA 1
ATOM 1357 C C . VAL A 1 169 ? 20.343 13.539 -11.655 1.00 54.69 169 VAL A C 1
ATOM 1359 O O . VAL A 1 169 ? 21.553 13.719 -11.766 1.00 54.69 169 VAL A O 1
ATOM 1362 N N . SER A 1 170 ? 19.752 12.463 -12.184 1.00 57.78 170 SER A N 1
ATOM 1363 C CA . SER A 1 170 ? 20.495 11.501 -13.005 1.00 57.78 170 SER A CA 1
ATOM 1364 C C . SER A 1 170 ? 19.586 10.706 -13.934 1.00 57.78 170 SER A C 1
ATOM 1366 O O . SER A 1 170 ? 18.458 10.385 -13.556 1.00 57.78 170 SER A O 1
ATOM 1368 N N . ILE A 1 171 ? 20.117 10.337 -15.103 1.00 58.62 171 ILE A N 1
ATOM 1369 C CA . ILE A 1 171 ? 19.498 9.399 -16.043 1.00 58.62 171 ILE A CA 1
ATOM 1370 C C . ILE A 1 171 ? 20.382 8.156 -16.123 1.00 58.62 171 ILE A C 1
ATOM 1372 O O . ILE A 1 171 ? 21.585 8.262 -16.371 1.00 58.62 171 ILE A O 1
ATOM 1376 N N . ARG A 1 172 ? 19.800 6.970 -15.934 1.00 62.38 172 ARG A N 1
ATOM 1377 C CA . ARG A 1 172 ? 20.485 5.688 -16.163 1.00 62.38 172 ARG A CA 1
ATOM 1378 C C . ARG A 1 172 ? 19.684 4.848 -17.148 1.00 62.38 172 ARG A C 1
ATOM 1380 O O . ARG A 1 172 ? 18.497 4.620 -16.939 1.00 62.38 172 ARG A O 1
ATOM 1387 N N . ARG A 1 173 ? 20.338 4.368 -18.206 1.00 56.50 173 ARG A N 1
ATOM 1388 C CA . ARG A 1 173 ? 19.778 3.370 -19.127 1.00 56.50 173 ARG A CA 1
ATOM 1389 C C . ARG A 1 173 ? 20.216 1.984 -18.696 1.00 56.50 173 ARG A C 1
ATOM 1391 O O . ARG A 1 173 ? 21.412 1.760 -18.513 1.00 56.50 173 ARG A O 1
ATOM 1398 N N . ASN A 1 174 ? 19.271 1.056 -18.587 1.00 58.44 174 ASN A N 1
ATOM 1399 C CA . ASN A 1 174 ? 19.617 -0.353 -18.479 1.00 58.44 174 ASN A CA 1
ATOM 1400 C C . ASN A 1 174 ? 19.988 -0.886 -19.873 1.00 58.44 174 ASN A C 1
ATOM 1402 O O . ASN A 1 174 ? 19.118 -1.263 -20.659 1.00 58.44 174 ASN A O 1
ATOM 1406 N N . SER A 1 175 ? 21.279 -0.859 -20.216 1.00 50.59 175 SER A N 1
ATOM 1407 C CA . SER A 1 175 ? 21.783 -1.497 -21.431 1.00 50.59 175 SER A CA 1
ATOM 1408 C C . SER A 1 175 ? 22.007 -2.989 -21.177 1.00 50.59 175 SER A C 1
ATOM 1410 O O . SER A 1 175 ? 23.002 -3.406 -20.584 1.00 50.59 175 SER A O 1
ATOM 1412 N N . SER A 1 176 ? 21.086 -3.821 -21.665 1.00 46.16 176 SER A N 1
ATOM 1413 C CA . SER A 1 176 ? 21.436 -5.204 -21.989 1.00 46.16 176 SER A CA 1
ATOM 1414 C C . SER A 1 176 ? 22.431 -5.144 -23.150 1.00 46.16 176 SER A C 1
ATOM 1416 O O . SER A 1 176 ? 22.134 -4.586 -24.205 1.00 46.16 176 SER A O 1
ATOM 1418 N N . LYS A 1 177 ? 23.646 -5.659 -22.935 1.00 42.00 177 LYS A N 1
ATOM 1419 C CA . LYS A 1 177 ? 24.459 -6.126 -24.057 1.00 42.00 177 LYS A CA 1
ATOM 1420 C C . LYS A 1 177 ? 23.738 -7.352 -24.624 1.00 42.00 177 LYS A C 1
ATOM 1422 O O . LYS A 1 177 ? 23.398 -8.248 -23.848 1.00 42.00 177 LYS A O 1
ATOM 1427 N N . THR A 1 178 ? 23.456 -7.303 -25.924 1.00 36.16 178 THR A N 1
ATOM 1428 C CA . THR A 1 178 ? 23.261 -8.468 -26.801 1.00 36.16 178 THR A CA 1
ATOM 1429 C C . THR A 1 178 ? 24.343 -9.510 -26.583 1.00 36.16 178 THR A C 1
ATOM 1431 O O . THR A 1 178 ? 25.499 -9.091 -26.330 1.00 36.16 178 THR A O 1
#

Organism: Bacteroides thetaiotaomicron (strain ATCC 29148 / DSM 2079 / JCM 5827 / CCUG 10774 / NCTC 10582 / VPI-5482 / E50) (NCBI:txid226186)

Sequence (178 aa):
MAEGVADRIIGLYSLGNSTREISDWLKENLGNRVSDETISSITDRVLPEIKVWRSRILDDVYSIVWINAIHYKVTDERGCTVTRAIYNVLGIDKEGHKDLLGMYISKNEGANFWLNVLTDLQNRGVHDILIAYVDGLKGWMPPKVFFRTQYYNFVSSTRYGTPLNMSVVSIRRNSSKT

pLDDT: mean 81.82, std 17.56, range [32.16, 97.44]

Radius of gyration: 20.34 Å; chains: 1; bounding box: 54×38×50 Å